Protein AF-A0A532EBB4-F1 (afdb_monomer_lite)

Radius of gyration: 14.64 Å; chains: 1; bounding box: 32×17×38 Å

Secondary structure (DSSP, 8-state):
--------SS------TT--TT-EEEEEE--HHHHHHHHHHTT-S-----EEEEEEEEETTTEEE-

pLDDT: mean 90.01, std 13.09, range [35.94, 97.56]

Foldseek 3Di:
DPDPPPDQLQDDDDDLPDADQQFDKDKGWADQVSQVSNCVVVVHPTDPTDIDIDTWHQDPDRDIDD

Structure (mmCIF, N/CA/C/O backbone):
data_AF-A0A532EBB4-F1
#
_entry.id   AF-A0A532EBB4-F1
#
loop_
_atom_site.group_PDB
_atom_site.id
_atom_site.type_symbol
_atom_site.label_atom_id
_atom_site.label_alt_id
_atom_site.label_comp_id
_atom_site.label_asym_id
_atom_site.label_entity_id
_atom_site.label_seq_id
_atom_site.pdbx_PDB_ins_code
_atom_site.Cartn_x
_atom_site.Cartn_y
_atom_site.Cartn_z
_atom_site.occupancy
_atom_site.B_iso_or_equiv
_atom_site.auth_seq_id
_atom_site.auth_comp_id
_atom_site.auth_asym_id
_atom_site.auth_atom_id
_atom_site.pdbx_PDB_model_num
ATOM 1 N N . MET A 1 1 ? 19.672 -2.195 8.409 1.00 38.28 1 MET A N 1
ATOM 2 C CA . MET A 1 1 ? 18.710 -3.060 9.123 1.00 38.28 1 MET A CA 1
ATOM 3 C C . MET A 1 1 ? 17.945 -3.854 8.084 1.00 38.28 1 MET A C 1
ATOM 5 O O . MET A 1 1 ? 17.341 -3.238 7.217 1.00 38.28 1 MET A O 1
ATOM 9 N N . LYS A 1 2 ? 18.029 -5.187 8.109 1.00 35.94 2 LYS A N 1
ATOM 10 C CA . LYS A 1 2 ? 17.073 -6.024 7.380 1.00 35.94 2 LYS A CA 1
ATOM 11 C C . LYS A 1 2 ? 15.824 -6.059 8.254 1.00 35.94 2 LYS A C 1
ATOM 13 O O . LYS A 1 2 ? 15.880 -6.653 9.327 1.00 35.94 2 LYS A O 1
ATOM 18 N N . HIS A 1 3 ? 14.773 -5.343 7.862 1.00 52.12 3 HIS A N 1
ATOM 19 C CA . HIS A 1 3 ? 13.463 -5.629 8.432 1.00 52.12 3 HIS A CA 1
ATOM 20 C C . HIS A 1 3 ? 13.143 -7.071 8.015 1.00 52.12 3 HIS A C 1
ATOM 22 O O . HIS A 1 3 ? 13.413 -7.408 6.858 1.00 52.12 3 HIS A O 1
ATOM 28 N N . PRO A 1 4 ? 12.689 -7.948 8.925 1.00 52.50 4 PRO A N 1
ATOM 29 C CA . PRO A 1 4 ? 12.106 -9.214 8.493 1.00 52.50 4 PRO A CA 1
ATOM 30 C C . PRO A 1 4 ? 11.045 -8.908 7.428 1.00 52.50 4 PRO A C 1
ATOM 32 O O . PRO A 1 4 ? 10.460 -7.824 7.466 1.00 52.50 4 PRO A O 1
ATOM 35 N N . ASP A 1 5 ? 10.832 -9.820 6.476 1.00 60.25 5 ASP A N 1
ATOM 36 C CA . ASP A 1 5 ? 9.803 -9.707 5.430 1.00 60.25 5 ASP A CA 1
ATOM 37 C C . ASP A 1 5 ? 8.383 -9.777 6.042 1.00 60.25 5 ASP 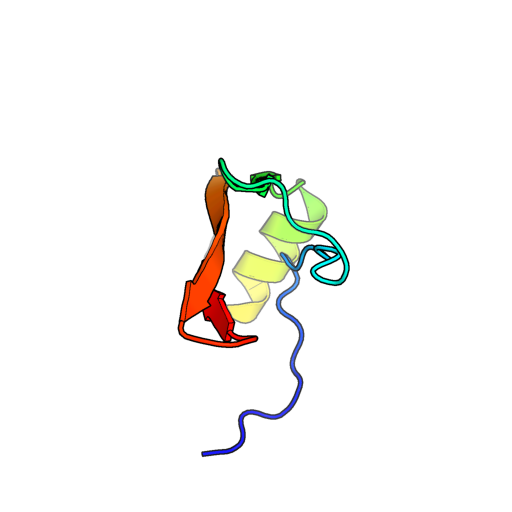A C 1
ATOM 39 O O . ASP A 1 5 ? 7.577 -10.648 5.722 1.00 60.25 5 ASP A O 1
ATOM 43 N N . SER A 1 6 ? 8.071 -8.877 6.975 1.00 68.56 6 SER A N 1
ATOM 44 C CA . SER A 1 6 ? 6.723 -8.602 7.437 1.00 68.56 6 SER A CA 1
ATOM 45 C C . SER A 1 6 ? 6.035 -7.843 6.318 1.00 68.56 6 SER A C 1
ATOM 47 O O . SER A 1 6 ? 6.196 -6.634 6.155 1.00 68.56 6 SER A O 1
ATOM 49 N N . HIS A 1 7 ? 5.310 -8.588 5.491 1.00 81.81 7 HIS A N 1
ATOM 50 C CA . HIS A 1 7 ? 4.377 -8.000 4.551 1.00 81.81 7 HIS A CA 1
ATO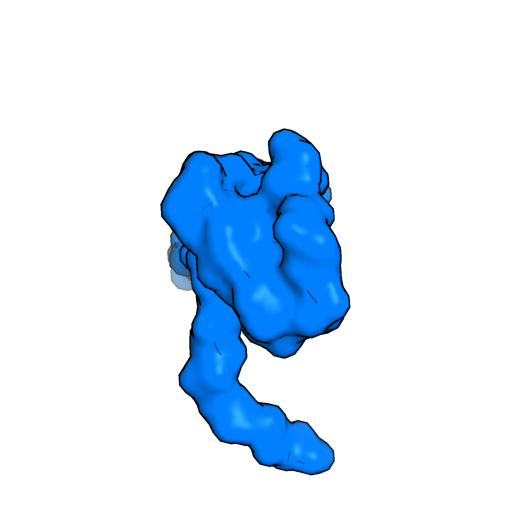M 51 C C . HIS A 1 7 ? 3.314 -7.232 5.333 1.00 81.81 7 HIS A C 1
ATOM 53 O O . HIS A 1 7 ? 2.605 -7.822 6.147 1.00 81.81 7 HIS A O 1
ATOM 59 N N . SER A 1 8 ? 3.188 -5.934 5.050 1.00 87.56 8 SER A N 1
ATOM 60 C CA . SER A 1 8 ? 2.068 -5.147 5.559 1.00 87.56 8 SER A CA 1
ATOM 61 C C . SER A 1 8 ? 0.746 -5.797 5.120 1.00 87.56 8 SER A C 1
ATOM 63 O O . SER A 1 8 ? 0.658 -6.272 3.977 1.00 87.56 8 SER A O 1
ATOM 65 N N . PRO A 1 9 ? -0.307 -5.763 5.952 1.00 90.62 9 PRO A N 1
ATOM 66 C CA . PRO A 1 9 ? -1.651 -6.216 5.596 1.00 90.62 9 PRO A CA 1
ATOM 67 C C . PRO A 1 9 ? -2.222 -5.474 4.380 1.00 90.62 9 PRO A C 1
ATOM 69 O O . PRO A 1 9 ? -3.152 -5.961 3.735 1.00 90.62 9 PRO A O 1
ATOM 72 N N . VAL A 1 10 ? -1.638 -4.324 4.027 1.00 91.94 10 VAL A N 1
ATOM 73 C CA . VAL A 1 10 ? -1.988 -3.529 2.852 1.00 91.94 10 VAL A CA 1
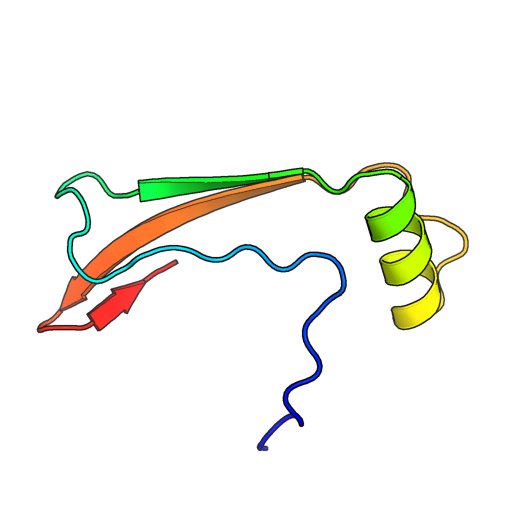ATOM 74 C C . VAL A 1 10 ? -0.848 -3.568 1.820 1.00 91.94 10 VAL A C 1
ATOM 76 O O . VAL A 1 10 ? -0.228 -2.558 1.498 1.00 91.94 10 VAL A O 1
ATOM 79 N N . SER 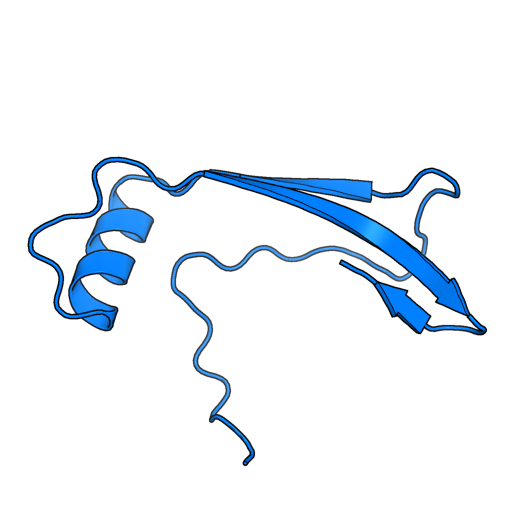A 1 11 ? -0.552 -4.761 1.293 1.00 90.25 11 SER A N 1
ATOM 80 C CA . SER A 1 11 ? 0.467 -4.970 0.250 1.00 90.25 11 SER A CA 1
ATOM 81 C C . SER A 1 11 ? -0.163 -5.283 -1.109 1.00 90.25 11 SER A C 1
ATOM 83 O O . SER A 1 11 ? -1.059 -6.118 -1.200 1.00 90.25 11 SER A O 1
ATOM 85 N N . PHE A 1 12 ? 0.348 -4.668 -2.180 1.00 87.38 12 PHE A N 1
ATOM 86 C CA . PHE A 1 12 ? -0.105 -4.901 -3.556 1.00 87.38 12 PHE A CA 1
ATOM 87 C C . PHE A 1 12 ? 1.063 -5.292 -4.465 1.00 87.38 12 PHE A C 1
ATOM 89 O O . PHE A 1 12 ? 2.127 -4.675 -4.436 1.00 87.38 12 PHE A O 1
ATOM 96 N N . LEU A 1 13 ? 0.863 -6.323 -5.292 1.00 89.50 13 LEU A N 1
ATOM 97 C CA . LEU A 1 13 ? 1.870 -6.788 -6.244 1.00 89.50 13 LEU A CA 1
ATOM 98 C C . LEU A 1 13 ? 1.782 -5.998 -7.552 1.00 89.50 13 LEU A C 1
ATOM 100 O O . LEU A 1 13 ? 0.751 -6.005 -8.223 1.00 89.50 13 LEU A O 1
ATOM 104 N N . ALA A 1 14 ? 2.893 -5.377 -7.947 1.00 89.31 14 ALA A N 1
ATOM 105 C CA . ALA A 1 14 ? 3.041 -4.714 -9.238 1.00 89.31 14 ALA A CA 1
ATOM 106 C C . ALA A 1 14 ? 4.048 -5.474 -10.112 1.00 89.31 14 ALA A C 1
ATOM 108 O O . ALA A 1 14 ? 5.185 -5.721 -9.707 1.00 89.31 14 ALA A O 1
ATOM 109 N N . ASN A 1 15 ? 3.646 -5.838 -11.332 1.00 90.50 15 ASN A N 1
ATOM 110 C CA . ASN A 1 15 ? 4.559 -6.463 -12.284 1.00 90.50 15 ASN A CA 1
ATOM 111 C C . ASN A 1 15 ? 5.431 -5.396 -12.961 1.00 90.50 15 ASN A C 1
ATOM 113 O O . ASN A 1 15 ? 4.951 -4.610 -13.774 1.00 90.50 15 ASN A O 1
ATOM 117 N N . VAL A 1 16 ? 6.728 -5.414 -12.651 1.00 91.81 16 VAL A N 1
ATOM 118 C CA . VAL A 1 16 ? 7.709 -4.445 -13.162 1.00 91.81 16 VAL A CA 1
ATOM 119 C C . VAL A 1 16 ? 8.486 -4.929 -14.391 1.00 91.81 16 VAL A C 1
ATOM 121 O O . VAL A 1 16 ? 9.326 -4.199 -14.909 1.00 91.81 16 VAL A O 1
ATOM 124 N N . ALA A 1 17 ? 8.220 -6.141 -14.894 1.00 90.88 17 ALA A N 1
ATOM 125 C CA . ALA A 1 17 ? 8.961 -6.700 -16.028 1.00 90.88 17 ALA A CA 1
ATOM 126 C C . ALA A 1 17 ? 8.758 -5.900 -17.327 1.00 90.88 17 ALA A C 1
ATOM 128 O O . ALA A 1 17 ? 9.630 -5.898 -18.196 1.00 90.88 17 ALA A O 1
ATOM 129 N N . ARG A 1 18 ? 7.602 -5.239 -17.478 1.00 88.00 18 ARG A N 1
ATOM 130 C CA . ARG A 1 18 ? 7.273 -4.365 -18.614 1.00 88.00 18 ARG A CA 1
ATOM 131 C C . ARG A 1 18 ? 6.433 -3.184 -18.133 1.00 88.00 18 ARG A C 1
ATOM 133 O O . ARG A 1 18 ? 5.207 -3.238 -18.171 1.00 88.00 18 ARG A O 1
ATOM 140 N N . LEU A 1 19 ? 7.097 -2.126 -17.673 1.00 91.88 19 LEU A N 1
ATOM 141 C CA . LEU A 1 19 ? 6.421 -0.896 -17.260 1.00 91.88 19 LEU A CA 1
ATOM 142 C C . LEU A 1 19 ? 6.111 0.008 -18.469 1.00 91.88 19 LEU A C 1
ATOM 144 O O . LEU A 1 19 ? 6.973 0.175 -19.339 1.00 91.88 19 LEU A O 1
ATOM 148 N N . PRO A 1 20 ? 4.916 0.624 -18.532 1.00 92.94 20 PRO A N 1
ATOM 149 C CA . PRO A 1 20 ? 4.619 1.659 -19.516 1.00 92.94 20 PRO A CA 1
ATOM 150 C C . PRO A 1 20 ? 5.563 2.858 -19.366 1.00 92.94 20 PRO A C 1
ATOM 152 O O . PRO A 1 20 ? 5.966 3.207 -18.259 1.00 92.94 20 PRO A O 1
ATOM 155 N N . GLN A 1 21 ? 5.855 3.556 -20.469 1.00 89.88 21 GLN A N 1
ATOM 156 C CA . GLN A 1 21 ? 6.693 4.766 -20.426 1.00 89.88 21 GLN A CA 1
ATOM 157 C C . GLN A 1 21 ? 6.110 5.879 -19.545 1.00 89.88 21 GLN A C 1
ATOM 159 O O . GLN A 1 21 ? 6.865 6.661 -18.983 1.00 89.88 21 GLN A O 1
ATOM 164 N N . LYS A 1 22 ? 4.778 5.948 -19.438 1.00 93.38 22 LYS A N 1
ATOM 165 C CA . LYS A 1 22 ? 4.062 6.914 -18.589 1.00 93.38 22 LYS A CA 1
ATOM 166 C C . LYS A 1 22 ? 3.841 6.417 -17.153 1.00 93.38 22 LYS A C 1
ATOM 168 O O . LYS A 1 22 ? 3.079 7.034 -16.419 1.00 93.38 22 LYS A O 1
ATOM 173 N N . GLY A 1 23 ? 4.434 5.280 -16.795 1.00 93.62 23 GLY A N 1
ATOM 174 C CA . GLY A 1 23 ? 4.200 4.630 -15.517 1.00 93.62 23 GLY A CA 1
ATOM 175 C C . GLY A 1 23 ? 2.977 3.721 -15.485 1.00 93.62 23 GLY A C 1
ATOM 176 O O . GLY A 1 23 ? 2.103 3.752 -16.354 1.00 93.62 23 GLY A O 1
ATOM 177 N N . LEU A 1 24 ? 2.950 2.885 -14.455 1.00 95.19 24 LEU A N 1
ATOM 178 C CA . LEU A 1 24 ? 1.834 2.043 -14.062 1.00 95.19 24 LEU A CA 1
ATOM 179 C C . LEU A 1 24 ? 1.206 2.659 -12.801 1.00 95.19 24 LEU A C 1
ATOM 181 O O . LEU A 1 24 ? 1.838 2.616 -11.742 1.00 95.19 24 LEU A O 1
ATOM 185 N N . PRO A 1 25 ? -0.001 3.243 -12.886 1.00 95.62 25 PRO A N 1
ATOM 186 C CA . PRO A 1 25 ? -0.703 3.705 -11.698 1.00 95.62 25 PRO A CA 1
ATOM 187 C C . PRO A 1 25 ? -1.112 2.501 -10.846 1.00 95.62 25 PRO A C 1
ATOM 189 O O . PRO A 1 25 ? -1.694 1.539 -11.352 1.00 95.62 25 PRO A O 1
ATOM 192 N N . VAL A 1 26 ? -0.811 2.561 -9.552 1.00 95.06 26 VAL A N 1
ATOM 193 C CA . VAL A 1 26 ? -1.199 1.552 -8.564 1.00 95.06 26 VAL A CA 1
ATOM 194 C C . VAL A 1 26 ? -2.020 2.246 -7.493 1.00 95.06 26 VAL A C 1
ATOM 196 O O . VAL A 1 26 ? -1.547 3.165 -6.829 1.00 95.06 26 VAL A O 1
ATOM 199 N N . VAL A 1 27 ? -3.261 1.799 -7.336 1.00 95.31 27 VAL A N 1
ATOM 200 C CA . VAL A 1 27 ? -4.155 2.282 -6.288 1.00 95.31 27 VAL A CA 1
ATOM 201 C C . VAL A 1 27 ? -4.282 1.193 -5.244 1.00 95.31 27 VAL A C 1
ATOM 203 O O . VAL A 1 27 ? -4.677 0.068 -5.546 1.00 95.31 27 VAL A O 1
ATOM 206 N N . ILE A 1 28 ? -3.943 1.560 -4.021 1.00 94.69 28 ILE A N 1
ATOM 207 C CA . ILE A 1 28 ? -4.140 0.759 -2.830 1.00 94.69 28 ILE A CA 1
ATOM 208 C C . ILE A 1 28 ? -5.384 1.305 -2.148 1.00 94.69 28 ILE A C 1
ATOM 210 O O . ILE A 1 28 ? -5.404 2.465 -1.741 1.00 94.69 28 ILE A O 1
ATOM 214 N N . ASP A 1 29 ? -6.407 0.471 -2.033 1.00 95.62 29 ASP A N 1
ATOM 215 C CA . ASP A 1 29 ? -7.639 0.784 -1.317 1.00 95.62 29 ASP A CA 1
ATOM 216 C C . ASP A 1 29 ? -7.875 -0.342 -0.313 1.00 95.62 29 ASP A C 1
ATOM 218 O O . ASP A 1 29 ? -8.119 -1.485 -0.707 1.00 95.62 29 ASP A O 1
ATOM 222 N N . ALA A 1 30 ? -7.656 -0.050 0.970 1.00 96.00 30 ALA A N 1
ATOM 223 C CA . ALA A 1 30 ? -7.692 -1.075 2.001 1.00 96.00 30 ALA A CA 1
ATOM 224 C C . ALA A 1 30 ? -9.141 -1.435 2.329 1.00 96.00 30 ALA A C 1
ATOM 226 O O . ALA A 1 30 ? -9.915 -0.590 2.797 1.00 96.00 30 ALA A O 1
ATOM 227 N N . ASP A 1 31 ? -9.493 -2.708 2.162 1.00 95.62 31 ASP A N 1
ATOM 228 C CA . ASP A 1 31 ? -10.793 -3.209 2.596 1.00 95.62 31 ASP A CA 1
ATOM 229 C C . ASP A 1 31 ? -10.928 -3.214 4.133 1.00 95.62 31 ASP A C 1
ATOM 231 O O . ASP A 1 31 ? -9.986 -2.937 4.880 1.00 95.62 31 ASP A O 1
ATOM 235 N N . ALA A 1 32 ? -12.128 -3.511 4.634 1.00 96.06 32 ALA A N 1
ATOM 236 C CA . ALA A 1 32 ? -12.391 -3.493 6.072 1.00 96.06 32 ALA A CA 1
ATOM 237 C C . ALA A 1 32 ? -11.498 -4.464 6.873 1.00 96.06 32 ALA A C 1
ATOM 239 O O . ALA A 1 32 ? -11.108 -4.144 7.996 1.00 96.06 32 ALA A O 1
ATOM 240 N N . GLY A 1 33 ? -11.152 -5.623 6.305 1.00 96.00 33 GLY A N 1
ATOM 241 C CA . GLY A 1 33 ? -10.267 -6.598 6.941 1.00 96.00 33 GLY A CA 1
ATOM 242 C C . GLY A 1 33 ? -8.826 -6.100 6.985 1.00 96.00 33 GLY A C 1
ATOM 243 O O . GLY A 1 33 ? -8.188 -6.139 8.037 1.00 96.00 33 GLY A O 1
ATOM 244 N N . GLN A 1 34 ? -8.336 -5.551 5.874 1.00 95.62 34 GLN A N 1
ATOM 245 C CA . GLN A 1 34 ? -7.006 -4.953 5.795 1.00 95.62 34 GLN A CA 1
ATOM 246 C C . GLN A 1 34 ? -6.857 -3.766 6.754 1.00 95.62 34 GLN A C 1
ATOM 248 O O . GLN A 1 34 ? -5.839 -3.659 7.434 1.00 95.62 34 GLN A O 1
ATOM 253 N N . ARG A 1 35 ? -7.883 -2.912 6.877 1.00 96.88 35 ARG A N 1
ATOM 254 C CA . ARG A 1 35 ? -7.898 -1.793 7.835 1.00 96.88 35 ARG A CA 1
ATOM 255 C C . ARG A 1 35 ? -7.889 -2.262 9.288 1.00 96.88 35 ARG A C 1
ATOM 257 O O . ARG A 1 35 ? -7.185 -1.672 10.102 1.00 96.88 35 ARG A O 1
ATOM 264 N N . ALA A 1 36 ? -8.623 -3.326 9.615 1.00 96.94 36 ALA A N 1
ATOM 265 C CA . ALA A 1 36 ? -8.608 -3.902 10.958 1.00 96.94 36 ALA A CA 1
ATOM 266 C C . ALA A 1 36 ? -7.225 -4.472 11.319 1.00 96.94 36 ALA A C 1
ATOM 268 O O . ALA A 1 36 ? -6.713 -4.199 12.401 1.00 96.94 36 ALA A O 1
ATOM 269 N N . LEU A 1 37 ? -6.592 -5.207 10.399 1.00 96.00 37 LEU A N 1
ATOM 270 C CA . LEU A 1 37 ? -5.238 -5.734 10.598 1.00 96.00 37 LEU A CA 1
ATOM 271 C C . LEU A 1 37 ? -4.202 -4.614 10.728 1.00 96.00 37 LEU A C 1
ATOM 273 O O . LEU A 1 37 ? -3.347 -4.675 11.606 1.00 96.00 37 LEU A O 1
ATOM 277 N N . LEU A 1 38 ? -4.316 -3.570 9.903 1.00 95.12 38 LEU A N 1
ATOM 278 C CA . LEU A 1 38 ? -3.444 -2.400 9.971 1.00 95.12 38 LEU A CA 1
ATOM 279 C C . LEU A 1 38 ? -3.580 -1.667 11.315 1.00 95.12 38 LEU A C 1
ATOM 281 O O . LEU A 1 38 ? -2.581 -1.226 11.876 1.00 95.12 38 LEU A O 1
ATOM 285 N N . ALA A 1 39 ? -4.801 -1.561 11.851 1.00 96.88 39 ALA A N 1
ATOM 286 C CA . ALA A 1 39 ? -5.033 -0.970 13.166 1.00 96.88 39 ALA A CA 1
ATOM 287 C C . ALA A 1 39 ? -4.355 -1.783 14.279 1.00 96.88 39 ALA A C 1
ATOM 289 O O . ALA A 1 39 ? -3.696 -1.206 15.140 1.00 96.88 39 ALA A O 1
ATOM 290 N N . VAL A 1 40 ? -4.463 -3.116 14.223 1.00 96.19 40 VAL A N 1
ATOM 291 C CA . VAL A 1 40 ? -3.813 -4.025 15.180 1.00 96.19 40 VAL A CA 1
ATOM 292 C C . VAL A 1 40 ? -2.289 -3.919 15.108 1.00 96.19 40 VAL A C 1
ATOM 294 O O . VAL A 1 40 ? -1.646 -3.820 16.148 1.00 96.19 40 VAL A O 1
ATOM 297 N N . GLU A 1 41 ? -1.707 -3.913 13.906 1.00 94.31 41 GLU A N 1
ATOM 298 C CA . GLU A 1 41 ? -0.249 -3.856 13.717 1.00 94.31 41 GLU A CA 1
ATOM 299 C C . GLU A 1 41 ? 0.374 -2.552 14.230 1.00 94.31 41 GLU A C 1
ATOM 301 O O . GLU A 1 41 ? 1.504 -2.556 14.714 1.00 94.31 41 GLU A O 1
ATOM 306 N N . HIS A 1 42 ? -0.363 -1.443 14.150 1.00 93.94 42 HIS A N 1
ATOM 307 C CA . HIS A 1 42 ? 0.116 -0.118 14.548 1.00 93.94 42 HIS A CA 1
ATOM 308 C C . HIS A 1 42 ? -0.468 0.393 15.872 1.00 93.94 42 HIS A C 1
ATOM 310 O O . HIS A 1 42 ? -0.314 1.574 16.178 1.00 93.94 42 HIS A O 1
ATOM 316 N N . GLU A 1 43 ? -1.132 -0.470 16.646 1.00 96.00 43 GLU A N 1
ATOM 317 C CA . GLU A 1 43 ? -1.726 -0.126 17.949 1.00 96.00 43 GLU A CA 1
ATOM 318 C C . GLU A 1 43 ? -2.707 1.067 17.877 1.00 96.00 43 GLU A C 1
ATOM 320 O O . GLU A 1 43 ? -2.790 1.905 18.777 1.00 96.00 43 GLU A O 1
ATOM 325 N N . LEU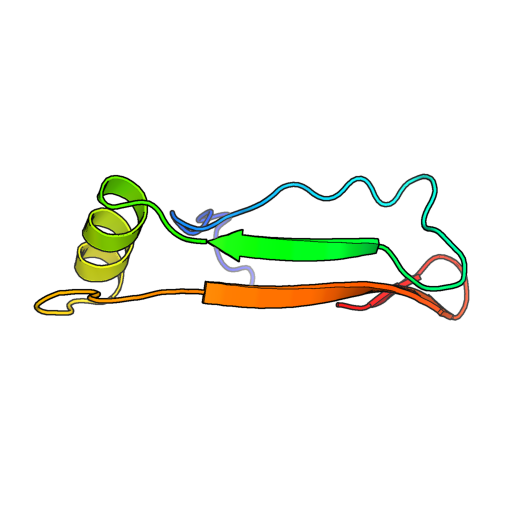 A 1 44 ? -3.469 1.154 16.783 1.00 96.94 44 LEU A N 1
ATOM 326 C CA . LEU A 1 44 ? -4.493 2.176 16.567 1.00 96.94 44 LEU A CA 1
ATOM 327 C C . LEU A 1 44 ? -5.861 1.684 17.053 1.00 96.94 44 LEU A C 1
ATOM 329 O O . LEU A 1 44 ? -6.173 0.498 16.972 1.00 96.94 44 LEU A O 1
ATOM 333 N N . LEU A 1 45 ? -6.724 2.613 17.479 1.00 97.56 45 LEU A N 1
ATOM 334 C CA . LEU A 1 45 ? -8.117 2.291 17.817 1.00 97.56 45 LEU A CA 1
ATOM 335 C C . LEU A 1 45 ? -8.887 1.762 16.597 1.00 97.56 45 LEU A C 1
ATOM 337 O O . LEU A 1 45 ? -9.603 0.767 16.686 1.00 97.56 45 LEU A O 1
ATOM 341 N N . SER A 1 46 ? -8.750 2.448 15.465 1.00 96.12 46 SER A N 1
ATOM 342 C CA . SER A 1 46 ? -9.363 2.080 14.194 1.00 96.12 46 SER A CA 1
ATOM 343 C C . SER A 1 46 ? -8.656 2.781 13.036 1.00 96.12 46 SER A C 1
ATOM 345 O O . SER A 1 46 ? -8.015 3.821 13.203 1.00 96.12 46 SER A O 1
ATOM 347 N N . VAL A 1 47 ? -8.787 2.204 11.840 1.00 97.19 47 VAL A N 1
ATOM 348 C CA . VAL A 1 47 ? -8.413 2.844 10.575 1.00 97.19 47 VAL A CA 1
ATOM 349 C C . VAL A 1 47 ? -9.695 3.054 9.778 1.00 97.19 47 VAL A C 1
ATOM 351 O O . VAL A 1 47 ? -10.247 2.116 9.200 1.00 97.19 47 VAL A O 1
ATOM 354 N N . GLU A 1 48 ? -10.178 4.294 9.765 1.00 97.25 48 GLU A N 1
ATOM 355 C CA . GLU A 1 48 ? -11.441 4.644 9.102 1.00 97.25 48 GLU A CA 1
ATOM 356 C C . GLU A 1 48 ? -11.324 4.576 7.578 1.00 97.25 48 GLU A C 1
ATOM 358 O O . GLU A 1 48 ? -12.188 4.030 6.894 1.00 97.25 48 GLU A O 1
ATOM 363 N N . ASN A 1 49 ? -10.220 5.092 7.039 1.00 95.75 49 ASN A N 1
ATOM 364 C CA . ASN A 1 49 ? -9.931 5.082 5.614 1.00 95.75 49 ASN A CA 1
ATOM 365 C C . ASN A 1 49 ? -8.425 4.945 5.389 1.00 95.75 49 ASN A C 1
ATOM 367 O O . ASN A 1 49 ? -7.629 5.576 6.085 1.00 95.75 49 ASN A O 1
ATOM 371 N N . TYR A 1 50 ? -8.047 4.151 4.392 1.00 95.69 50 TYR A N 1
ATOM 372 C CA . TYR A 1 50 ? -6.672 4.047 3.930 1.00 95.69 50 TYR A CA 1
ATOM 373 C C . TYR A 1 50 ? -6.674 3.859 2.417 1.00 95.69 50 TYR A C 1
ATOM 375 O O . TYR A 1 50 ? -7.025 2.795 1.905 1.00 95.69 50 TYR A O 1
ATOM 383 N N . ARG A 1 51 ? -6.265 4.916 1.717 1.00 95.94 51 ARG A N 1
ATOM 384 C CA . ARG A 1 51 ? -6.111 4.932 0.269 1.00 95.94 51 ARG A CA 1
ATOM 385 C C . ARG A 1 51 ? -4.773 5.558 -0.085 1.00 95.94 51 ARG A C 1
ATOM 387 O O . ARG A 1 51 ? -4.472 6.657 0.378 1.00 95.94 51 ARG A O 1
ATOM 394 N N . ALA A 1 52 ? -4.003 4.878 -0.923 1.00 95.44 52 ALA A N 1
ATOM 395 C CA . ALA A 1 52 ? -2.757 5.396 -1.466 1.00 95.44 52 ALA A CA 1
ATOM 396 C C . ALA A 1 52 ? -2.764 5.279 -2.990 1.00 95.44 52 ALA A C 1
ATOM 398 O O . ALA A 1 52 ? -3.099 4.236 -3.550 1.00 95.44 52 ALA A O 1
ATOM 399 N N . GLU A 1 53 ? -2.386 6.363 -3.655 1.00 96.56 53 GLU A N 1
ATOM 400 C CA . GLU A 1 53 ? -2.249 6.421 -5.105 1.00 96.56 53 GLU A CA 1
ATOM 401 C C . GLU A 1 53 ? -0.766 6.575 -5.426 1.00 96.56 53 GLU A C 1
ATOM 403 O O . GLU A 1 53 ? -0.122 7.536 -5.008 1.00 96.56 53 GLU A O 1
ATOM 408 N N . LEU A 1 54 ? -0.219 5.580 -6.114 1.00 95.75 54 LEU A N 1
ATOM 409 C CA . LEU A 1 54 ? 1.204 5.437 -6.388 1.00 95.75 54 LEU A CA 1
ATOM 410 C C . LEU A 1 54 ? 1.426 5.363 -7.897 1.00 95.75 54 LEU A C 1
ATOM 412 O O . LEU A 1 54 ? 0.556 4.909 -8.649 1.00 95.75 54 LEU A O 1
ATOM 416 N N . LEU A 1 55 ? 2.616 5.758 -8.342 1.00 96.69 55 LEU A N 1
ATOM 417 C CA . LEU A 1 55 ? 3.001 5.668 -9.744 1.00 96.69 55 LEU A CA 1
ATOM 418 C C . LEU A 1 55 ? 4.309 4.894 -9.870 1.00 96.69 55 LEU A C 1
ATOM 420 O O . LEU A 1 55 ? 5.385 5.396 -9.563 1.00 96.69 55 LEU A O 1
ATOM 424 N N . VAL A 1 56 ? 4.208 3.662 -10.361 1.00 96.44 56 VAL A N 1
ATOM 425 C CA . VAL A 1 56 ? 5.372 2.805 -10.578 1.00 96.44 56 VAL A CA 1
ATOM 426 C C . VAL A 1 56 ? 5.946 3.098 -11.958 1.00 96.44 56 VAL A C 1
ATOM 428 O O . VAL A 1 56 ? 5.307 2.815 -12.972 1.00 96.44 56 VAL A O 1
ATOM 431 N N . GLU A 1 57 ? 7.159 3.642 -12.029 1.00 96.44 57 GLU A N 1
ATOM 432 C CA . GLU A 1 57 ? 7.766 4.052 -13.302 1.00 96.44 57 GLU A CA 1
ATOM 433 C C . GLU A 1 57 ? 9.182 3.502 -13.488 1.00 96.44 57 GLU A C 1
ATOM 435 O O . GLU A 1 57 ? 9.907 3.286 -12.507 1.00 96.44 57 GLU A O 1
ATOM 440 N N . PRO A 1 58 ? 9.628 3.343 -14.749 1.00 94.88 58 PRO A N 1
ATOM 441 C CA . PRO A 1 58 ? 11.033 3.115 -15.040 1.00 94.88 58 PRO A CA 1
ATOM 442 C C . PRO A 1 58 ? 11.918 4.202 -14.417 1.00 94.88 58 PRO A C 1
ATOM 444 O O . PRO A 1 58 ? 11.622 5.398 -14.469 1.00 94.88 58 PRO A O 1
ATOM 447 N N . TRP A 1 59 ? 13.051 3.782 -13.868 1.00 95.88 59 TRP A N 1
ATOM 448 C CA . TRP A 1 59 ? 14.107 4.657 -13.372 1.00 95.88 59 TRP A CA 1
ATOM 449 C C . TRP A 1 59 ? 15.412 4.398 -14.130 1.00 95.88 59 TRP A C 1
ATOM 451 O O . TRP A 1 59 ? 15.496 3.505 -14.969 1.00 95.88 59 TRP A O 1
ATOM 461 N N . LYS A 1 60 ? 16.453 5.194 -13.858 1.00 93.38 60 LYS A N 1
ATOM 462 C CA . LYS A 1 60 ? 17.761 5.083 -14.523 1.00 93.38 60 LYS A CA 1
ATOM 463 C C . LYS A 1 60 ? 18.248 3.627 -14.578 1.00 93.38 60 LYS A C 1
ATOM 465 O O . LYS A 1 60 ? 18.231 2.922 -13.569 1.00 93.38 60 LYS A O 1
ATOM 470 N N . ARG A 1 61 ? 18.779 3.231 -15.743 1.00 89.69 61 ARG A N 1
ATOM 471 C CA . ARG A 1 61 ? 19.173 1.846 -16.069 1.00 89.69 61 ARG A CA 1
ATOM 472 C C . ARG A 1 61 ? 1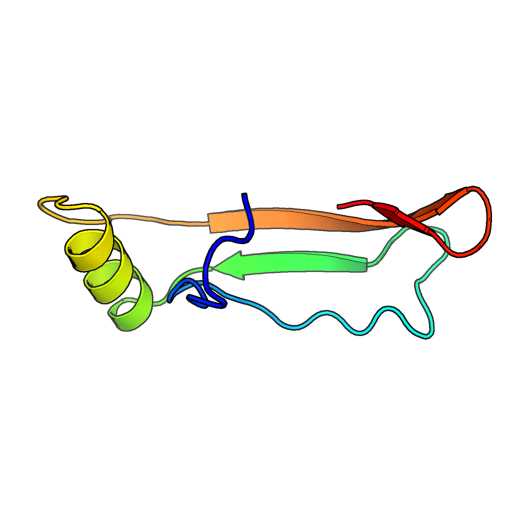7.954 0.914 -15.971 1.00 89.69 61 ARG A C 1
ATOM 474 O O . ARG A 1 61 ? 16.932 1.228 -16.557 1.00 89.69 61 ARG A O 1
ATOM 481 N N . ASN A 1 62 ? 18.056 -0.197 -15.244 1.00 87.12 62 ASN A N 1
ATOM 482 C CA . ASN A 1 62 ? 16.957 -1.145 -15.018 1.00 87.12 62 ASN A CA 1
ATOM 483 C C . ASN A 1 62 ? 16.255 -0.892 -13.670 1.00 87.12 62 ASN A C 1
ATOM 485 O O . ASN A 1 62 ? 15.783 -1.828 -13.029 1.00 87.12 62 ASN A O 1
ATOM 489 N N . GLY A 1 63 ? 16.290 0.350 -13.180 1.00 93.88 63 GLY A N 1
ATOM 490 C CA . GLY A 1 63 ? 15.677 0.712 -11.908 1.00 93.88 63 GLY A CA 1
ATOM 491 C C . GLY A 1 63 ? 14.164 0.882 -12.027 1.00 93.88 63 GLY A C 1
ATOM 492 O O . GLY A 1 63 ? 13.634 1.123 -13.110 1.00 93.88 63 GLY A O 1
ATOM 493 N N . VAL A 1 64 ? 13.489 0.836 -10.883 1.00 95.44 64 VAL A N 1
ATOM 494 C CA . VAL A 1 64 ? 12.069 1.168 -10.729 1.00 95.44 64 VAL A CA 1
ATOM 495 C C . VAL A 1 64 ? 11.959 2.209 -9.620 1.00 95.44 64 VAL A C 1
ATOM 497 O O . VAL A 1 64 ? 12.661 2.095 -8.613 1.00 95.44 64 VAL A O 1
ATOM 500 N N . LYS A 1 65 ? 11.109 3.220 -9.806 1.00 95.19 65 LYS A N 1
ATOM 501 C CA . LYS A 1 65 ? 10.698 4.148 -8.745 1.00 95.19 65 LYS A CA 1
ATOM 502 C C . LYS A 1 65 ? 9.199 4.014 -8.482 1.00 95.19 65 LYS A C 1
ATOM 504 O O . LYS A 1 65 ? 8.459 3.598 -9.375 1.00 95.19 65 LYS A O 1
ATOM 509 N N . VAL A 1 66 ? 8.802 4.364 -7.266 1.00 93.69 66 VAL A N 1
ATOM 510 C CA . VAL A 1 66 ? 7.421 4.417 -6.777 1.00 93.69 66 VAL A CA 1
ATOM 511 C C . VAL A 1 66 ? 7.231 5.753 -6.080 1.00 93.69 66 VAL A C 1
ATOM 513 O O . VAL A 1 66 ? 8.211 6.182 -5.424 1.00 93.69 66 VAL A O 1
#

Sequence (66 aa):
MKHPDSHSPVSFLANVARLPQKGLPVVIDADAGQRALLAVEHELLSVENYRAELLVEPWKRNGVKV